Protein AF-A0A661HQD2-F1 (afdb_monomer_lite)

Secondary structure (DSSP, 8-state):
----GGGGGSPPEEEE-HHHHHHTSSGGGEEEE-HHHHHHHHSS--HHHHHHHHHHHHHHHHH-TTSPPBTTS-----SS-TTSTTHHHHHHHHT-

Foldseek 3Di:
DDDDPCQQVDDWQWAAEPVCCVVVVDPNSIDTHGLVNLCVVVVHDDPLLVVLRVCLRVVQCVVCVPDGHYPPPDDDDDPDDLPPDCNVSSVSSNVD

Radius of gyration: 14.09 Å; chains: 1; bounding box: 34×32×36 Å

Structure (mmCIF, N/CA/C/O backbone):
data_AF-A0A661HQD2-F1
#
_entry.id   AF-A0A661HQD2-F1
#
loop_
_atom_site.group_PDB
_atom_site.id
_atom_site.type_symbol
_atom_site.label_atom_id
_atom_site.label_alt_id
_atom_site.label_comp_id
_atom_site.label_asym_id
_atom_site.label_entity_id
_atom_site.label_seq_id
_atom_site.pdbx_PDB_ins_code
_atom_site.Cartn_x
_atom_site.Cartn_y
_atom_site.Cartn_z
_atom_site.occupancy
_atom_site.B_iso_or_equiv
_atom_site.auth_seq_id
_atom_site.auth_comp_id
_atom_site.auth_asym_id
_atom_site.auth_atom_id
_atom_site.pdbx_PDB_model_num
ATOM 1 N N . MET A 1 1 ? -0.843 19.308 -12.779 1.00 84.12 1 MET A N 1
ATOM 2 C CA . MET A 1 1 ? 0.079 18.328 -13.405 1.00 84.12 1 MET A CA 1
ATOM 3 C C . MET A 1 1 ? -0.728 17.492 -14.389 1.00 84.12 1 MET A C 1
ATOM 5 O O . MET A 1 1 ? -1.894 17.261 -14.107 1.00 84.12 1 MET A O 1
ATOM 9 N N . ARG A 1 2 ? -0.169 17.084 -15.533 1.00 94.38 2 ARG A N 1
ATOM 10 C CA . ARG A 1 2 ? -0.856 16.208 -16.498 1.00 94.38 2 ARG A CA 1
ATOM 11 C C . ARG A 1 2 ? -0.366 14.772 -16.290 1.00 94.38 2 ARG A C 1
ATOM 13 O O . ARG A 1 2 ? 0.824 14.534 -16.457 1.00 94.38 2 ARG A O 1
ATOM 20 N N . TYR A 1 3 ? -1.256 13.854 -15.923 1.00 96.19 3 TYR A N 1
ATOM 21 C CA . TYR A 1 3 ? -0.978 12.422 -15.748 1.00 96.19 3 TYR A CA 1
ATOM 22 C C . TYR A 1 3 ? -2.153 11.583 -16.293 1.00 96.19 3 TYR A C 1
ATOM 24 O O . TYR A 1 3 ? -3.206 12.150 -16.602 1.00 96.19 3 TYR A O 1
ATOM 32 N N . PRO A 1 4 ? -1.983 10.263 -16.493 1.00 97.06 4 PRO A N 1
ATOM 33 C CA . PRO A 1 4 ? -3.061 9.387 -16.945 1.00 97.06 4 PRO A CA 1
ATOM 34 C C . PRO A 1 4 ? -4.272 9.393 -16.001 1.00 97.06 4 PRO A C 1
ATOM 36 O O . PRO A 1 4 ? -4.144 9.068 -14.827 1.00 97.06 4 PRO A O 1
ATOM 39 N N . ALA A 1 5 ? -5.461 9.684 -16.535 1.00 96.94 5 ALA A N 1
ATOM 40 C CA . ALA A 1 5 ? -6.697 9.805 -15.751 1.00 96.94 5 ALA A CA 1
ATOM 41 C C . ALA A 1 5 ? -7.107 8.523 -15.002 1.00 96.94 5 ALA A C 1
ATOM 43 O O . ALA A 1 5 ? -7.894 8.580 -14.066 1.00 96.94 5 ALA A O 1
ATOM 44 N N . PHE A 1 6 ? -6.589 7.357 -15.403 1.00 96.00 6 PHE A N 1
ATOM 45 C CA . PHE A 1 6 ? -6.900 6.104 -14.718 1.00 96.00 6 PHE A CA 1
ATOM 46 C C . PHE A 1 6 ? -6.272 6.017 -13.322 1.00 96.00 6 PHE A C 1
ATOM 48 O O . PHE A 1 6 ? -6.735 5.214 -12.523 1.00 96.00 6 PHE A O 1
ATOM 55 N N . PHE A 1 7 ? -5.249 6.824 -13.005 1.00 97.44 7 PHE A N 1
ATOM 56 C CA . PHE A 1 7 ? -4.661 6.834 -11.662 1.00 97.44 7 PHE A CA 1
ATOM 57 C C . PHE A 1 7 ? -5.682 7.214 -10.585 1.00 97.44 7 PHE A C 1
ATOM 59 O O . PHE A 1 7 ? -5.631 6.650 -9.498 1.00 97.44 7 PHE A O 1
ATOM 66 N N . ASP A 1 8 ? -6.637 8.087 -10.917 1.00 96.44 8 ASP A N 1
ATOM 67 C CA . ASP A 1 8 ? -7.720 8.510 -10.018 1.00 96.44 8 ASP A CA 1
ATOM 68 C C . ASP A 1 8 ? -8.878 7.498 -9.956 1.00 96.44 8 ASP A C 1
ATOM 70 O O . ASP A 1 8 ? -9.809 7.657 -9.174 1.00 96.44 8 ASP A O 1
ATOM 74 N N . GLN A 1 9 ? -8.857 6.474 -10.814 1.00 96.56 9 GLN A N 1
ATOM 75 C CA . GLN A 1 9 ? -9.891 5.434 -10.882 1.00 96.56 9 GLN A CA 1
ATOM 76 C C . GLN A 1 9 ? -9.509 4.181 -10.090 1.00 96.56 9 GLN A C 1
ATOM 78 O O . GLN A 1 9 ? -10.334 3.281 -9.938 1.00 96.56 9 GLN A O 1
ATOM 83 N N . ILE A 1 10 ? -8.260 4.094 -9.626 1.00 97.50 10 ILE A N 1
ATOM 84 C CA . ILE A 1 10 ? -7.807 2.985 -8.794 1.00 97.50 10 ILE A CA 1
ATOM 85 C C . ILE A 1 10 ? -8.309 3.214 -7.371 1.00 97.50 10 ILE A C 1
ATOM 87 O O . ILE A 1 10 ? -8.165 4.306 -6.825 1.00 97.50 10 ILE A O 1
ATOM 91 N N . GLU A 1 11 ? -8.888 2.172 -6.779 1.00 98.00 11 GLU A N 1
ATOM 92 C CA . GLU A 1 11 ? -9.345 2.186 -5.393 1.00 98.00 11 GLU A CA 1
ATOM 93 C C . GLU A 1 11 ? -8.208 2.577 -4.442 1.00 98.00 11 GLU A C 1
ATOM 95 O O . GLU A 1 11 ? -7.126 1.991 -4.472 1.00 98.00 11 GLU A O 1
ATOM 100 N N . SER A 1 12 ? -8.474 3.586 -3.616 1.00 98.19 12 SER A N 1
ATOM 101 C CA . SER A 1 12 ? -7.549 4.116 -2.622 1.00 98.19 12 SER A CA 1
ATOM 102 C C . SER A 1 12 ? -7.417 3.192 -1.411 1.00 98.19 12 SER A C 1
ATOM 104 O O . SER A 1 12 ? -8.421 2.651 -0.941 1.00 98.19 12 SER A O 1
ATOM 106 N N . ILE A 1 13 ? -6.237 3.130 -0.795 1.00 98.25 13 ILE A N 1
ATOM 107 C CA . ILE A 1 13 ? -6.073 2.480 0.510 1.00 98.25 13 ILE A CA 1
ATOM 108 C C . ILE A 1 13 ? -6.513 3.466 1.593 1.00 98.25 13 ILE A C 1
ATOM 110 O O . ILE A 1 13 ? -5.879 4.501 1.787 1.00 98.25 13 ILE A O 1
ATOM 114 N N . LYS A 1 14 ? -7.587 3.134 2.312 1.00 97.81 14 LYS A N 1
ATOM 115 C CA . LYS A 1 14 ? -8.058 3.896 3.475 1.00 97.81 14 LYS A CA 1
ATOM 116 C C . LYS A 1 14 ? -7.571 3.238 4.751 1.00 97.81 14 LYS A C 1
ATOM 118 O O . LYS A 1 14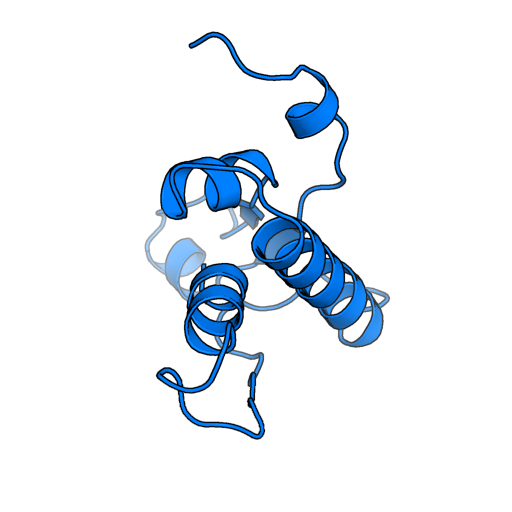 ? -7.649 2.019 4.877 1.00 97.81 14 LYS A O 1
ATOM 123 N N . LEU A 1 15 ? -7.084 4.032 5.694 1.00 97.19 15 LEU A N 1
ATOM 124 C CA . LEU A 1 15 ? -6.520 3.541 6.947 1.00 97.19 15 LEU A CA 1
ATOM 125 C C . LEU A 1 15 ? -6.758 4.524 8.089 1.00 97.19 15 LEU A C 1
ATOM 127 O O . LEU A 1 15 ? -7.077 5.691 7.868 1.00 97.19 15 LEU A O 1
ATOM 131 N N . GLN A 1 16 ? -6.586 4.036 9.312 1.00 97.75 16 GLN A N 1
ATOM 132 C CA . GLN A 1 16 ? -6.612 4.852 10.516 1.00 97.75 16 GLN A CA 1
ATOM 133 C C . GLN A 1 16 ? -5.214 4.856 11.146 1.00 97.75 16 GLN A C 1
ATOM 135 O O . GLN A 1 16 ? -4.566 3.816 11.271 1.00 97.75 16 GLN A O 1
ATOM 140 N N . ASP A 1 17 ? -4.737 6.041 11.508 1.00 97.06 17 ASP A N 1
ATOM 141 C CA . ASP A 1 17 ? -3.451 6.272 12.154 1.00 97.06 17 ASP A CA 1
ATOM 142 C C . ASP A 1 17 ? -3.686 6.831 13.573 1.00 97.06 17 ASP A C 1
ATOM 144 O O . ASP A 1 17 ? -4.024 8.014 13.732 1.00 97.06 17 ASP A O 1
ATOM 148 N N . PRO A 1 18 ? -3.505 6.009 14.629 1.00 95.75 18 PRO A N 1
ATOM 149 C CA . PRO A 1 18 ? -3.744 6.438 16.004 1.00 95.75 18 PRO A CA 1
ATOM 150 C C . PRO A 1 18 ? -2.832 7.583 16.447 1.00 95.75 18 PRO A C 1
ATOM 152 O O . PRO A 1 18 ? -3.251 8.430 17.238 1.00 95.75 18 PRO A O 1
ATOM 155 N N . LEU A 1 19 ? -1.590 7.616 15.950 1.00 95.75 19 LEU A N 1
ATOM 156 C CA . LEU A 1 19 ? -0.627 8.648 16.315 1.00 95.75 19 LEU A CA 1
ATOM 157 C C . LEU A 1 19 ? -0.996 9.972 15.650 1.00 95.75 19 LEU A C 1
ATOM 159 O O . LEU A 1 19 ? -0.991 11.007 16.313 1.00 95.75 19 LEU A O 1
ATOM 163 N N . SER A 1 20 ? -1.376 9.934 14.372 1.00 96.56 20 SER A N 1
ATOM 164 C CA . SER A 1 20 ? -1.902 11.111 13.682 1.00 96.56 20 SER A CA 1
ATOM 165 C C . SER A 1 20 ? -3.133 11.687 14.387 1.00 96.56 20 SER A C 1
ATOM 167 O O . SER A 1 20 ? -3.188 12.897 14.614 1.00 96.56 20 SER A O 1
ATOM 169 N N . ASN A 1 21 ? -4.087 10.832 14.782 1.00 96.69 21 ASN A N 1
ATOM 170 C CA . ASN A 1 21 ? -5.278 11.261 15.518 1.00 96.69 21 ASN A CA 1
ATOM 171 C C . ASN A 1 21 ? -4.900 11.953 16.834 1.00 96.69 21 ASN A C 1
ATOM 173 O O . ASN A 1 21 ? -5.387 13.036 17.144 1.00 96.69 21 ASN A O 1
ATOM 177 N N . PHE A 1 22 ? -3.990 11.342 17.597 1.00 96.88 22 PHE A N 1
ATOM 178 C CA . PHE A 1 22 ? -3.522 11.886 18.869 1.00 96.88 22 PHE A CA 1
ATOM 179 C C . PHE A 1 22 ? -2.832 13.248 18.711 1.00 96.88 22 PHE A C 1
ATOM 181 O O . PHE A 1 22 ? -3.039 14.145 19.525 1.00 96.88 22 PHE A O 1
ATOM 188 N N . LEU A 1 23 ? -2.023 13.410 17.661 1.00 97.69 23 LEU A N 1
ATOM 189 C CA . LEU A 1 23 ? -1.311 14.655 17.368 1.00 97.69 23 LEU A CA 1
ATOM 190 C C . LEU A 1 23 ? -2.189 15.714 16.681 1.00 97.69 23 LEU A C 1
ATOM 192 O O . LEU A 1 23 ? -1.746 16.852 16.529 1.00 97.69 23 LEU A O 1
ATOM 196 N N . GLY A 1 24 ? -3.404 15.358 16.255 1.00 95.69 24 GLY A N 1
ATOM 197 C CA . GLY A 1 24 ? -4.294 16.239 15.500 1.00 95.69 24 GLY A CA 1
ATOM 198 C C . GLY A 1 24 ? -3.802 16.545 14.082 1.00 95.69 24 GLY A C 1
ATOM 199 O O . GLY A 1 24 ? -4.114 17.609 13.552 1.00 95.69 24 GLY A O 1
ATOM 200 N N . ALA A 1 25 ? -3.008 15.654 13.475 1.00 96.62 25 ALA A N 1
ATOM 201 C CA . ALA A 1 25 ? -2.467 15.860 12.129 1.00 96.62 25 ALA A CA 1
ATOM 202 C C . ALA A 1 25 ? -3.499 15.569 11.025 1.00 96.62 25 ALA A C 1
ATOM 204 O O . ALA A 1 25 ? -3.563 16.302 10.040 1.00 96.62 25 ALA A O 1
ATOM 205 N N . PHE A 1 26 ? -4.330 14.540 11.214 1.00 96.19 26 PHE A N 1
ATOM 206 C CA . PHE A 1 26 ? -5.480 14.227 10.363 1.00 96.19 26 PHE A CA 1
ATOM 207 C C . PHE A 1 26 ? -6.737 14.087 11.223 1.00 96.19 26 PHE A C 1
ATOM 209 O O . PHE A 1 26 ? -6.683 13.539 12.326 1.00 96.19 26 PHE A O 1
ATOM 216 N N . GLU A 1 27 ? -7.870 14.577 10.718 1.00 96.19 27 GLU A N 1
ATOM 217 C CA . GLU A 1 27 ? -9.164 14.461 11.394 1.00 96.19 27 GLU A CA 1
ATOM 218 C C . GLU A 1 27 ? -9.506 12.979 11.616 1.00 96.19 27 GLU A C 1
ATOM 220 O O . GLU A 1 27 ? -9.411 12.165 10.699 1.00 96.19 27 GLU A O 1
ATOM 225 N N . ASN A 1 28 ? -9.816 12.611 12.864 1.00 96.19 28 ASN A N 1
ATOM 226 C CA . ASN A 1 28 ? -10.034 11.226 13.314 1.00 96.19 28 ASN A CA 1
ATOM 227 C C . ASN A 1 28 ? -8.859 10.251 13.052 1.00 96.19 28 ASN A C 1
ATOM 229 O O . ASN A 1 28 ? -8.993 9.041 13.251 1.00 96.19 28 ASN A O 1
ATOM 233 N N . GLY A 1 29 ? -7.693 10.756 12.631 1.00 96.88 29 GLY A N 1
ATOM 234 C CA . GLY A 1 29 ? -6.575 9.947 12.141 1.00 96.88 29 GLY A CA 1
ATOM 235 C C . GLY A 1 29 ? -6.867 9.200 10.842 1.00 96.88 29 GLY A C 1
ATOM 236 O O . GLY A 1 29 ? -6.141 8.261 10.529 1.00 96.88 29 GLY A O 1
ATOM 237 N N . GLU A 1 30 ? -7.918 9.559 10.109 1.00 97.56 30 GLU A N 1
ATOM 238 C CA . GLU A 1 30 ? -8.264 8.909 8.847 1.00 97.56 30 GLU A CA 1
ATOM 239 C C . GLU A 1 30 ? -7.341 9.405 7.729 1.00 97.56 30 GLU A C 1
ATOM 241 O O . GLU A 1 30 ? -7.148 10.607 7.540 1.00 97.56 30 GLU A O 1
ATOM 246 N N . LEU A 1 31 ? -6.747 8.467 6.993 1.00 95.31 31 LEU A N 1
ATOM 247 C CA . LEU A 1 31 ? -5.838 8.741 5.887 1.00 95.31 31 LEU A CA 1
ATOM 248 C C . LEU A 1 31 ? -6.271 7.948 4.654 1.00 95.31 31 LEU A C 1
ATOM 250 O O . LEU A 1 31 ? -6.710 6.800 4.746 1.00 95.31 31 LEU A O 1
ATOM 254 N N . GLU A 1 32 ? -6.073 8.557 3.493 1.00 96.81 32 GLU A N 1
ATOM 255 C CA . GLU A 1 32 ? -6.232 7.925 2.194 1.00 96.81 32 GLU A CA 1
ATOM 256 C C . GLU A 1 32 ? -4.895 7.956 1.444 1.00 96.81 32 GLU A C 1
ATOM 258 O O . GLU A 1 32 ? -4.263 9.007 1.336 1.00 96.81 32 GLU A O 1
ATOM 263 N N . ILE A 1 33 ? -4.459 6.799 0.942 1.00 97.31 33 ILE A N 1
ATOM 264 C CA . ILE A 1 33 ? -3.292 6.660 0.066 1.00 97.31 33 ILE A CA 1
ATOM 265 C C . ILE A 1 33 ? -3.801 6.311 -1.331 1.00 97.31 33 ILE A C 1
ATOM 267 O O . ILE A 1 33 ? -4.226 5.176 -1.599 1.00 97.31 33 ILE A O 1
ATOM 271 N N . ALA A 1 34 ? -3.747 7.282 -2.240 1.00 97.94 34 ALA A N 1
ATOM 272 C CA . ALA A 1 34 ? -4.124 7.070 -3.629 1.00 97.94 34 ALA A CA 1
ATOM 273 C C . ALA A 1 34 ? -2.981 6.401 -4.401 1.00 97.94 34 ALA A C 1
ATOM 275 O O . ALA A 1 34 ? -1.800 6.598 -4.108 1.00 97.94 34 ALA A O 1
ATOM 276 N N . TYR A 1 35 ? -3.310 5.670 -5.468 1.00 98.31 35 TYR A N 1
ATOM 277 C CA . TYR A 1 35 ? -2.288 5.092 -6.346 1.00 98.31 35 TYR A CA 1
ATOM 278 C C . TYR A 1 35 ? -1.323 6.157 -6.899 1.00 98.31 35 TYR A C 1
ATOM 280 O O . TYR A 1 35 ? -0.116 5.929 -7.023 1.00 98.31 35 TYR A O 1
ATOM 288 N N . LEU A 1 36 ? -1.845 7.355 -7.179 1.00 97.94 36 LEU A N 1
ATOM 289 C CA . LEU A 1 36 ? -1.057 8.497 -7.630 1.00 97.94 36 LEU A CA 1
ATOM 290 C C . LEU A 1 36 ? 0.052 8.891 -6.637 1.00 97.94 36 LEU A C 1
ATOM 292 O O . LEU A 1 36 ? 1.098 9.372 -7.072 1.00 97.94 36 LEU A O 1
ATOM 296 N N . ASP A 1 37 ? -0.136 8.692 -5.333 1.00 97.94 37 ASP A N 1
ATOM 297 C CA . ASP A 1 37 ? 0.872 9.040 -4.330 1.00 97.94 37 ASP A CA 1
ATOM 298 C C . ASP A 1 37 ? 2.078 8.100 -4.407 1.00 97.94 37 ASP A C 1
ATOM 300 O O . ASP A 1 37 ? 3.220 8.566 -4.454 1.00 97.94 37 ASP A O 1
ATOM 304 N N . CYS A 1 38 ? 1.838 6.799 -4.590 1.00 98.12 38 CYS A N 1
ATOM 305 C CA . CYS A 1 38 ? 2.893 5.827 -4.877 1.00 98.12 38 CYS A CA 1
ATOM 306 C C . CYS A 1 38 ? 3.589 6.111 -6.219 1.00 98.12 38 CYS A C 1
ATOM 308 O O . CYS A 1 38 ? 4.813 6.017 -6.316 1.00 98.12 38 CYS A O 1
ATOM 310 N N . VAL A 1 39 ? 2.845 6.517 -7.258 1.00 97.81 39 VAL A N 1
ATOM 311 C CA . VAL A 1 39 ? 3.438 6.915 -8.550 1.00 97.81 39 VAL A CA 1
ATOM 312 C C . VAL A 1 39 ? 4.342 8.139 -8.394 1.00 97.81 39 VAL A C 1
ATOM 314 O O . VAL A 1 39 ? 5.422 8.176 -8.981 1.00 97.81 39 VAL A O 1
ATOM 317 N N . LYS A 1 40 ? 3.938 9.134 -7.595 1.00 96.69 40 LYS A N 1
ATOM 318 C CA . LYS A 1 40 ? 4.770 10.310 -7.297 1.00 96.69 40 LYS A CA 1
ATOM 319 C C . LYS A 1 40 ? 6.019 9.925 -6.505 1.00 96.69 40 LYS A C 1
ATOM 321 O O . LYS A 1 40 ? 7.096 10.404 -6.842 1.00 96.69 40 LYS A O 1
ATOM 326 N N . GLN A 1 41 ? 5.891 9.051 -5.505 1.00 96.81 41 GLN A N 1
ATOM 327 C CA . GLN A 1 41 ? 7.019 8.558 -4.708 1.00 96.81 41 GLN A CA 1
ATOM 328 C C . GLN A 1 41 ? 8.037 7.798 -5.573 1.00 96.81 41 GLN A C 1
ATOM 330 O O . GLN A 1 41 ? 9.239 8.016 -5.449 1.00 96.81 41 GLN A O 1
ATOM 335 N N . ALA A 1 42 ? 7.566 6.936 -6.479 1.00 96.56 42 ALA A N 1
ATOM 336 C CA . ALA A 1 42 ? 8.415 6.172 -7.395 1.00 96.56 42 ALA A CA 1
ATOM 337 C C . ALA A 1 42 ? 8.900 6.984 -8.616 1.00 96.56 42 ALA A C 1
ATOM 339 O O . ALA A 1 42 ? 9.767 6.537 -9.372 1.00 96.56 42 ALA A O 1
ATOM 340 N N . GLY A 1 43 ? 8.301 8.149 -8.866 1.00 95.94 43 GLY A N 1
ATOM 341 C CA . GLY A 1 43 ? 8.521 8.986 -10.047 1.00 95.94 43 GLY A CA 1
ATOM 342 C C . GLY A 1 43 ? 7.872 8.468 -11.340 1.00 95.94 43 GLY A C 1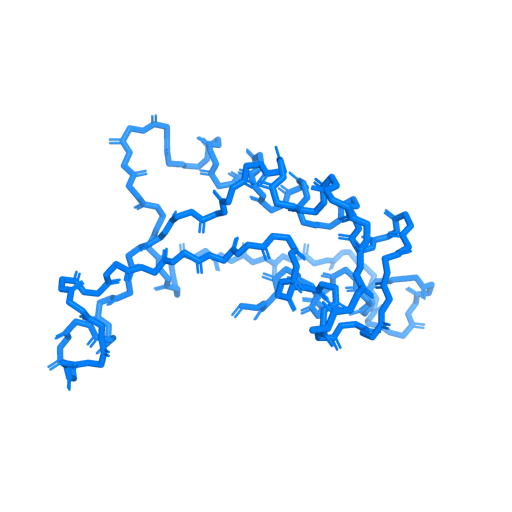
ATOM 343 O O . GLY A 1 43 ? 7.859 9.187 -12.338 1.00 95.94 43 GLY A O 1
ATOM 344 N N . HIS A 1 44 ? 7.338 7.243 -11.354 1.00 96.81 44 HIS A N 1
ATOM 345 C CA . HIS A 1 44 ? 6.657 6.645 -12.502 1.00 96.81 44 HIS A CA 1
ATOM 346 C C . HIS A 1 44 ? 5.766 5.461 -12.093 1.00 96.81 44 HIS A C 1
ATOM 348 O O . HIS A 1 44 ? 5.916 4.875 -11.023 1.00 96.81 44 HIS A O 1
ATOM 354 N N . SER A 1 45 ? 4.844 5.088 -12.981 1.00 97.38 45 SER A N 1
ATOM 355 C CA . SER A 1 45 ? 4.059 3.857 -12.879 1.00 97.38 45 SER A CA 1
ATOM 356 C C . SER A 1 45 ? 4.746 2.762 -13.698 1.00 97.38 45 SER A C 1
ATOM 358 O O . SER A 1 45 ? 4.832 2.860 -14.922 1.00 97.38 45 SER A O 1
ATOM 360 N N . CYS A 1 46 ? 5.258 1.728 -13.031 1.00 97.69 46 CYS A N 1
ATOM 361 C CA . CYS A 1 46 ? 5.715 0.492 -13.667 1.00 97.69 46 CYS A CA 1
ATOM 362 C C . CYS A 1 46 ? 4.924 -0.707 -13.117 1.00 97.69 46 CYS A C 1
ATOM 364 O O . CYS A 1 46 ? 4.275 -0.576 -12.072 1.00 97.69 46 CYS A O 1
ATOM 366 N N . PRO A 1 47 ? 4.985 -1.887 -13.767 1.00 98.06 47 PRO A N 1
ATOM 367 C CA . PRO A 1 47 ? 4.257 -3.068 -13.306 1.00 98.06 47 PRO A CA 1
ATOM 368 C C . PRO A 1 47 ? 4.554 -3.447 -11.849 1.00 98.06 47 PRO A C 1
ATOM 370 O O . PRO A 1 47 ? 3.652 -3.897 -11.152 1.00 98.06 47 PRO A O 1
ATOM 373 N N . THR A 1 48 ? 5.777 -3.211 -11.359 1.00 98.31 48 THR A N 1
ATOM 374 C CA . THR A 1 48 ? 6.142 -3.474 -9.958 1.00 98.31 48 THR A CA 1
ATOM 375 C C . THR A 1 48 ? 5.429 -2.539 -8.987 1.00 98.31 48 THR A C 1
ATOM 377 O O . THR A 1 48 ? 4.874 -3.017 -8.007 1.00 98.31 48 THR A O 1
ATOM 380 N N . VAL A 1 49 ? 5.410 -1.227 -9.248 1.00 98.44 49 VAL A N 1
ATOM 381 C CA . VAL A 1 49 ? 4.730 -0.248 -8.375 1.00 98.44 49 VAL A CA 1
ATOM 382 C C . VAL A 1 49 ? 3.222 -0.499 -8.380 1.00 98.44 49 VAL A C 1
ATOM 384 O O . VAL A 1 49 ? 2.597 -0.545 -7.325 1.00 98.44 49 VAL A O 1
ATOM 387 N N . ALA A 1 50 ? 2.639 -0.724 -9.563 1.00 98.25 50 ALA A N 1
ATOM 388 C CA . ALA A 1 50 ? 1.227 -1.083 -9.696 1.00 98.25 50 ALA A CA 1
ATOM 389 C C . ALA A 1 50 ? 0.895 -2.381 -8.943 1.00 98.25 50 ALA A C 1
ATOM 391 O O . ALA A 1 50 ? -0.047 -2.421 -8.157 1.00 98.25 50 ALA A O 1
ATOM 392 N N . GLY A 1 51 ? 1.698 -3.428 -9.147 1.00 98.44 51 GLY A N 1
ATOM 393 C CA . GLY A 1 51 ? 1.525 -4.711 -8.475 1.00 98.44 51 GLY A CA 1
ATOM 394 C C . GLY A 1 51 ? 1.666 -4.595 -6.960 1.00 98.44 51 GLY A C 1
ATOM 395 O O . GLY A 1 51 ? 0.825 -5.112 -6.238 1.00 98.44 51 GLY A O 1
ATOM 396 N N . ALA A 1 52 ? 2.680 -3.879 -6.470 1.00 98.38 52 ALA A N 1
ATOM 397 C CA . ALA A 1 52 ? 2.915 -3.668 -5.044 1.00 98.38 52 ALA A CA 1
ATOM 398 C C . ALA A 1 52 ? 1.755 -2.928 -4.367 1.00 98.38 52 ALA A C 1
ATOM 400 O O . ALA A 1 52 ? 1.287 -3.371 -3.321 1.00 98.38 52 ALA A O 1
ATOM 401 N N . TYR A 1 53 ? 1.244 -1.868 -4.997 1.00 98.69 53 TYR A N 1
ATOM 402 C CA . TYR A 1 53 ? 0.074 -1.142 -4.507 1.00 98.69 53 TYR A CA 1
ATOM 403 C C . TY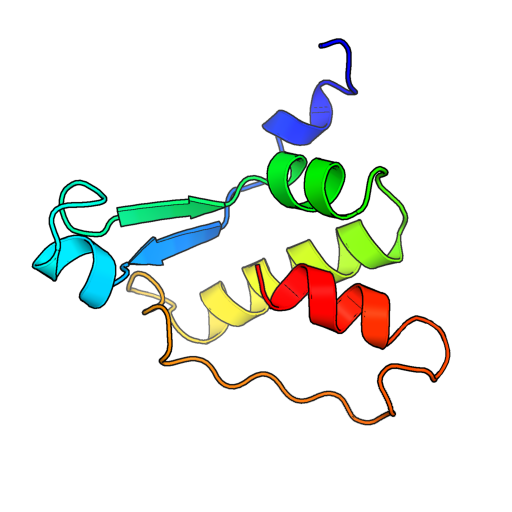R A 1 53 ? -1.165 -2.042 -4.412 1.00 98.69 53 TYR A C 1
ATOM 405 O O . TYR A 1 53 ? -1.810 -2.108 -3.369 1.00 98.69 53 TYR A O 1
ATOM 413 N N . LEU A 1 54 ? -1.469 -2.794 -5.477 1.00 98.50 54 LEU A N 1
ATOM 414 C CA . LEU A 1 54 ? -2.622 -3.698 -5.499 1.00 98.50 54 LEU A CA 1
ATOM 415 C C . LEU A 1 54 ? -2.471 -4.861 -4.507 1.00 98.50 54 LEU A C 1
ATOM 417 O O . LEU A 1 54 ? -3.455 -5.263 -3.889 1.00 98.50 54 LEU A O 1
ATOM 421 N N . MET A 1 55 ? -1.255 -5.386 -4.323 1.00 98.06 55 MET A N 1
ATOM 422 C CA . MET A 1 55 ? -0.966 -6.397 -3.301 1.00 98.06 55 MET A CA 1
ATOM 423 C C . MET A 1 55 ? -1.201 -5.849 -1.893 1.00 98.06 55 MET A C 1
ATOM 425 O O . MET A 1 55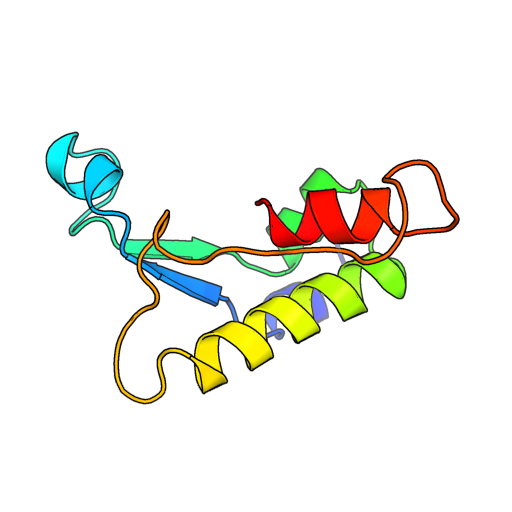 ? -1.809 -6.540 -1.080 1.00 98.06 55 MET A O 1
ATOM 429 N N . ALA A 1 56 ? -0.764 -4.617 -1.608 1.00 98.06 56 ALA A N 1
ATOM 430 C CA . ALA A 1 56 ? -1.028 -3.967 -0.328 1.00 98.06 56 ALA A CA 1
ATOM 431 C C . ALA A 1 56 ? -2.533 -3.765 -0.113 1.00 98.06 56 ALA A C 1
ATOM 433 O O . ALA A 1 56 ? -3.054 -4.195 0.912 1.00 98.06 56 ALA A O 1
ATOM 434 N N . LEU A 1 57 ? -3.244 -3.211 -1.102 1.00 98.19 57 LEU A N 1
ATOM 435 C CA . LEU A 1 57 ? -4.694 -3.009 -1.050 1.00 98.19 57 LEU A CA 1
ATOM 436 C C . LEU A 1 57 ? -5.438 -4.316 -0.731 1.00 98.19 57 LEU A C 1
ATOM 438 O O . LEU A 1 57 ? -6.151 -4.397 0.268 1.00 98.19 57 LEU A O 1
ATOM 442 N N . LYS A 1 58 ? -5.211 -5.377 -1.517 1.00 98.25 58 LYS A N 1
ATOM 443 C CA . LYS A 1 58 ? -5.882 -6.672 -1.312 1.00 98.25 58 LYS A CA 1
ATOM 444 C C . LYS A 1 58 ? -5.435 -7.397 -0.045 1.00 98.25 58 LYS A C 1
ATOM 446 O O . LYS A 1 58 ? -6.245 -8.068 0.593 1.00 98.25 58 LYS A O 1
ATOM 451 N N . GLY A 1 59 ? -4.176 -7.245 0.358 1.00 97.62 59 GLY A N 1
ATOM 452 C CA . GLY A 1 59 ? -3.683 -7.764 1.631 1.00 97.62 59 GLY A CA 1
ATOM 453 C C . GLY A 1 59 ? -4.381 -7.111 2.824 1.00 97.62 59 GLY A C 1
ATOM 454 O O . GLY A 1 59 ? -4.824 -7.810 3.733 1.00 97.62 59 GLY A O 1
ATOM 455 N N . LEU A 1 60 ? -4.536 -5.786 2.803 1.00 97.75 60 LEU A N 1
ATOM 456 C CA . LEU A 1 60 ? -5.212 -5.035 3.859 1.00 97.75 60 LEU A CA 1
ATOM 457 C C . LEU A 1 60 ? -6.708 -5.356 3.926 1.00 97.75 60 LEU A C 1
ATOM 459 O O . LEU A 1 60 ? -7.202 -5.602 5.023 1.00 97.75 60 LEU A O 1
ATOM 463 N N . GLU A 1 61 ? -7.400 -5.451 2.785 1.00 97.56 61 GLU A N 1
ATOM 464 C CA . GLU A 1 61 ? -8.795 -5.924 2.722 1.00 97.56 61 GLU A CA 1
ATOM 465 C C . GLU A 1 61 ? -8.954 -7.311 3.364 1.00 97.56 61 GLU A C 1
ATOM 467 O O . GLU A 1 61 ? -9.903 -7.559 4.107 1.00 97.56 61 GLU A O 1
ATOM 472 N N . SER A 1 62 ? -8.003 -8.219 3.118 1.00 98.00 62 SER A N 1
ATOM 473 C CA . SER A 1 62 ? -8.044 -9.564 3.694 1.00 98.00 62 SER A CA 1
ATOM 474 C C . SER A 1 62 ? -7.751 -9.586 5.196 1.00 98.00 62 SER A C 1
ATOM 476 O O . SER A 1 62 ? -8.289 -10.442 5.898 1.00 98.00 62 SER A O 1
ATOM 478 N N . LEU A 1 63 ? -6.873 -8.710 5.688 1.00 97.38 63 LEU A N 1
ATOM 479 C CA . LEU A 1 63 ? -6.522 -8.627 7.110 1.00 97.38 63 LEU A CA 1
ATOM 480 C C . LEU A 1 63 ? -7.590 -7.884 7.927 1.00 97.38 63 LEU A C 1
ATOM 482 O O . LEU A 1 63 ? -7.803 -8.209 9.094 1.00 97.38 63 LEU A O 1
ATOM 486 N N . TYR A 1 64 ? -8.270 -6.915 7.313 1.00 97.62 64 TYR A N 1
ATOM 487 C CA . TYR A 1 64 ? -9.259 -6.043 7.944 1.00 97.62 64 TYR A CA 1
ATOM 488 C C . TYR A 1 64 ? -10.584 -6.043 7.157 1.00 97.62 64 TYR A C 1
ATOM 490 O O . TYR A 1 64 ? -10.995 -5.014 6.629 1.00 97.62 64 TYR A O 1
ATOM 498 N N . PRO A 1 65 ? -11.318 -7.171 7.102 1.00 96.81 65 PRO A N 1
ATOM 499 C CA . PRO A 1 65 ? -12.503 -7.295 6.245 1.00 96.81 65 PRO A CA 1
ATOM 500 C C . PRO A 1 65 ? -13.685 -6.405 6.661 1.00 96.81 65 PRO A C 1
ATOM 502 O O . PRO A 1 65 ? -14.582 -6.167 5.862 1.00 96.81 65 PRO A O 1
ATOM 505 N N . ASN A 1 66 ? -13.717 -5.942 7.915 1.00 96.69 66 ASN A N 1
ATOM 506 C CA . ASN A 1 66 ? -14.840 -5.188 8.485 1.00 96.69 66 ASN A CA 1
ATOM 507 C C . ASN A 1 66 ? -14.386 -3.941 9.265 1.00 96.69 66 ASN A C 1
ATOM 509 O O . ASN A 1 66 ? -15.126 -3.440 10.110 1.00 96.69 66 ASN A O 1
ATOM 513 N N . ALA A 1 67 ? -13.151 -3.482 9.057 1.00 96.62 67 ALA A N 1
ATOM 514 C CA . ALA A 1 67 ? -12.581 -2.346 9.776 1.00 96.62 67 ALA A CA 1
ATOM 515 C C . ALA A 1 67 ? -11.535 -1.628 8.919 1.00 96.62 67 ALA A C 1
ATOM 517 O O . ALA A 1 67 ? -11.020 -2.195 7.961 1.00 96.62 67 ALA A O 1
ATOM 518 N N . LEU A 1 68 ? -11.186 -0.394 9.285 1.00 97.12 68 LEU A N 1
ATOM 519 C CA . LEU A 1 68 ? -10.033 0.269 8.684 1.00 97.12 68 LEU A CA 1
ATOM 520 C C . LEU A 1 68 ? -8.732 -0.363 9.206 1.00 97.12 68 LEU A C 1
ATOM 522 O O . LEU A 1 68 ? -8.589 -0.523 10.427 1.00 97.12 68 LEU A O 1
ATOM 526 N N . PRO A 1 69 ? -7.768 -0.672 8.321 1.00 97.62 69 PRO A N 1
ATOM 527 C CA . PRO A 1 69 ? -6.427 -1.045 8.730 1.00 97.62 69 PRO A CA 1
ATOM 528 C C . PRO A 1 69 ? -5.801 0.002 9.647 1.00 97.62 69 PRO A C 1
ATOM 530 O O . PRO A 1 69 ? -5.920 1.205 9.413 1.00 97.62 69 PRO A O 1
ATOM 533 N N . GLN A 1 70 ? -5.118 -0.468 10.686 1.00 96.56 70 GLN A N 1
ATOM 534 C CA . GLN A 1 70 ? -4.457 0.385 11.669 1.00 96.56 70 GLN A CA 1
ATOM 535 C C . GLN A 1 70 ? -2.989 0.581 11.276 1.00 96.56 70 GLN A C 1
ATOM 537 O O . GLN A 1 70 ? -2.221 -0.389 11.204 1.00 96.56 70 GLN A O 1
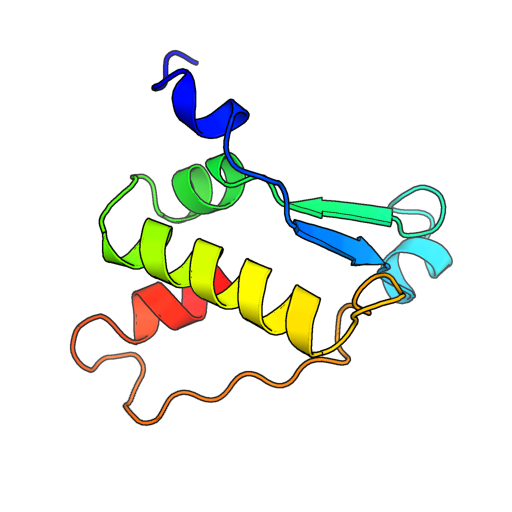ATOM 542 N N . ARG A 1 71 ? -2.568 1.827 11.030 1.00 94.12 71 ARG A N 1
ATOM 543 C CA . ARG A 1 71 ? -1.171 2.132 10.696 1.00 94.12 71 ARG A CA 1
ATOM 544 C C . ARG A 1 71 ? -0.255 1.705 11.841 1.00 94.12 71 ARG A C 1
ATOM 546 O O . ARG A 1 71 ? -0.536 1.971 13.005 1.00 94.12 71 ARG A O 1
ATOM 553 N N . GLY A 1 72 ? 0.840 1.025 11.508 1.00 92.56 72 GLY A N 1
ATOM 554 C CA . GLY A 1 72 ? 1.792 0.494 12.491 1.00 92.56 72 GLY A CA 1
ATOM 555 C C . GLY A 1 72 ? 1.424 -0.872 13.086 1.00 92.56 72 GLY A C 1
ATOM 556 O O . GLY A 1 72 ? 2.251 -1.452 13.783 1.00 92.56 72 GLY A O 1
ATOM 557 N N . TYR A 1 73 ? 0.247 -1.430 12.774 1.00 94.62 73 TYR A N 1
ATOM 558 C CA . TYR A 1 73 ? -0.182 -2.769 13.220 1.00 94.62 73 TYR A CA 1
ATOM 559 C C . TYR A 1 73 ? -0.145 -3.823 12.105 1.00 94.62 73 TYR A C 1
ATOM 561 O O . TYR A 1 73 ? -0.732 -4.898 12.223 1.00 94.62 73 TYR A O 1
ATOM 569 N N . VAL A 1 74 ? 0.549 -3.527 11.007 1.00 93.50 74 VAL A N 1
ATOM 570 C CA . VAL A 1 74 ? 0.764 -4.454 9.895 1.00 93.50 74 VAL A CA 1
ATOM 571 C C . VAL A 1 74 ? 2.258 -4.683 9.747 1.00 93.50 74 VAL A C 1
ATOM 573 O O . VAL A 1 74 ? 3.029 -3.735 9.606 1.00 93.50 74 VAL A O 1
ATOM 576 N N . LYS A 1 75 ? 2.665 -5.952 9.782 1.00 94.56 75 LYS A N 1
ATOM 577 C CA . LYS A 1 75 ? 4.036 -6.366 9.493 1.00 94.56 75 LYS A CA 1
ATOM 578 C C . LYS A 1 75 ? 4.105 -6.853 8.051 1.00 94.56 75 LYS A C 1
ATOM 580 O O . LYS A 1 75 ? 3.313 -7.700 7.648 1.00 94.56 75 LYS A O 1
ATOM 585 N N . VAL A 1 76 ? 5.070 -6.337 7.301 1.00 94.56 76 VAL A N 1
ATOM 586 C CA . VAL A 1 76 ? 5.343 -6.739 5.920 1.00 94.56 76 VAL A CA 1
ATOM 587 C C . VAL A 1 76 ? 6.732 -7.357 5.876 1.00 94.56 76 VAL A C 1
ATOM 589 O O . VAL A 1 76 ? 7.683 -6.786 6.405 1.00 94.56 76 VAL A O 1
ATOM 592 N N . GLU A 1 77 ? 6.845 -8.533 5.266 1.00 95.88 77 GLU A N 1
ATOM 593 C CA . GLU A 1 77 ? 8.106 -9.261 5.132 1.00 95.88 77 GLU A CA 1
ATOM 594 C C . GLU A 1 77 ? 8.317 -9.650 3.673 1.00 95.88 77 GLU A C 1
ATOM 596 O O . GLU A 1 77 ? 7.401 -10.139 3.011 1.00 95.88 77 GLU A O 1
ATOM 601 N N . MET A 1 78 ? 9.537 -9.444 3.185 1.00 95.69 78 MET A N 1
ATOM 602 C CA . MET A 1 78 ? 9.967 -9.908 1.872 1.00 95.69 78 MET A CA 1
ATOM 603 C C . MET A 1 78 ? 10.967 -11.042 2.040 1.00 95.69 78 MET A C 1
ATOM 605 O O . MET A 1 78 ? 11.778 -11.041 2.964 1.00 95.69 78 MET A O 1
ATOM 609 N N . LYS A 1 79 ? 10.899 -12.016 1.133 1.00 96.38 79 LYS A N 1
ATOM 610 C CA . LYS A 1 79 ? 11.796 -13.174 1.139 1.00 96.38 79 LYS A CA 1
ATOM 611 C C . LYS A 1 79 ? 13.242 -12.788 0.809 1.00 96.38 79 LYS A C 1
ATOM 613 O O . LYS A 1 79 ? 14.164 -13.314 1.425 1.00 96.38 79 LYS A O 1
ATOM 618 N N . ASP A 1 80 ? 13.420 -11.924 -0.186 1.00 98.00 80 ASP A N 1
ATOM 619 C CA . ASP A 1 80 ? 14.729 -11.552 -0.724 1.00 98.00 80 ASP A CA 1
ATOM 620 C C . ASP A 1 80 ? 15.221 -10.213 -0.143 1.00 98.00 80 ASP A C 1
ATOM 622 O O . ASP A 1 80 ? 14.460 -9.467 0.478 1.00 98.00 80 ASP A O 1
ATOM 626 N N . SER A 1 81 ? 16.507 -9.892 -0.333 1.00 97.25 81 SER A N 1
ATOM 627 C CA . SER A 1 81 ? 17.068 -8.603 0.095 1.00 97.25 81 SER A CA 1
ATOM 628 C C . SER A 1 81 ? 16.515 -7.441 -0.732 1.00 97.25 81 SER A C 1
ATOM 630 O O . SER A 1 81 ? 16.152 -7.607 -1.896 1.00 97.25 81 SER A O 1
ATOM 632 N N . GLU A 1 82 ? 16.534 -6.226 -0.177 1.00 95.56 82 GLU A N 1
ATOM 633 C CA . GLU A 1 82 ? 16.072 -5.017 -0.882 1.00 95.56 82 GLU A CA 1
ATOM 634 C C . GLU A 1 82 ? 16.802 -4.770 -2.215 1.00 95.56 82 GLU A C 1
ATOM 636 O O . GLU A 1 82 ? 16.216 -4.266 -3.171 1.00 95.56 82 GLU A O 1
ATOM 641 N N . THR A 1 83 ? 18.068 -5.182 -2.301 1.00 96.75 83 THR A N 1
ATOM 642 C CA . THR A 1 83 ? 18.916 -5.060 -3.494 1.00 96.75 83 THR A CA 1
ATOM 643 C C . THR A 1 83 ? 18.687 -6.167 -4.525 1.00 96.75 83 THR A C 1
ATOM 645 O O . THR A 1 83 ? 19.247 -6.106 -5.620 1.00 96.75 83 THR A O 1
ATOM 648 N N . HIS A 1 84 ? 17.891 -7.191 -4.203 1.00 98.00 84 HIS A N 1
ATOM 649 C CA . HIS A 1 84 ? 17.618 -8.300 -5.105 1.00 98.00 84 HIS A CA 1
ATOM 650 C C . HIS A 1 84 ? 16.441 -7.984 -6.032 1.00 98.00 84 HIS A C 1
ATOM 652 O O . HIS A 1 84 ? 15.294 -7.852 -5.594 1.00 98.00 84 HIS A O 1
ATOM 658 N N . GLY A 1 85 ? 16.716 -7.924 -7.338 1.00 96.94 85 GLY A N 1
ATOM 659 C CA . GLY A 1 85 ? 15.694 -7.726 -8.363 1.00 96.94 85 GLY A CA 1
ATOM 660 C C . GLY A 1 85 ? 14.888 -6.449 -8.126 1.00 96.94 85 GLY A C 1
ATOM 661 O O . GLY A 1 85 ? 15.444 -5.358 -8.059 1.00 96.94 85 GLY A O 1
ATOM 662 N N . VAL A 1 86 ? 13.567 -6.592 -8.007 1.00 97.75 86 VAL A N 1
ATOM 663 C CA . VAL A 1 86 ? 12.643 -5.469 -7.775 1.00 97.75 86 VAL A CA 1
ATOM 664 C C . VAL A 1 86 ? 12.160 -5.367 -6.324 1.00 97.75 86 VAL A C 1
ATOM 666 O O . VAL A 1 86 ? 11.281 -4.559 -6.032 1.00 97.75 86 VAL A O 1
ATOM 669 N N . THR A 1 87 ? 12.723 -6.161 -5.409 1.00 98.19 87 THR A N 1
ATOM 670 C CA . THR A 1 87 ? 12.250 -6.278 -4.020 1.00 98.19 87 THR A CA 1
ATOM 671 C C . THR A 1 87 ? 12.233 -4.933 -3.303 1.00 98.19 87 THR A C 1
ATOM 673 O O . THR A 1 87 ? 11.214 -4.574 -2.722 1.00 98.19 87 THR A O 1
ATOM 676 N N . GLY A 1 88 ? 13.297 -4.131 -3.417 1.00 97.12 88 GLY A N 1
ATOM 677 C CA . GLY A 1 88 ? 13.347 -2.794 -2.818 1.00 97.12 88 GLY A CA 1
ATOM 678 C C . GLY A 1 88 ? 12.263 -1.844 -3.338 1.00 97.12 88 GLY A C 1
ATOM 679 O O . GLY A 1 88 ? 11.717 -1.059 -2.568 1.00 97.12 88 GLY A O 1
ATOM 680 N N . VAL A 1 89 ? 11.874 -1.955 -4.614 1.00 97.12 89 VAL A N 1
ATOM 681 C CA . VAL A 1 89 ? 10.774 -1.155 -5.188 1.00 97.12 89 VAL A CA 1
ATOM 682 C C . VAL A 1 89 ? 9.432 -1.566 -4.579 1.00 97.12 89 VAL A C 1
ATOM 684 O O . VAL A 1 89 ? 8.618 -0.700 -4.256 1.00 97.12 89 VAL A O 1
ATOM 687 N N . ILE A 1 90 ? 9.211 -2.871 -4.386 1.00 98.19 90 ILE A N 1
ATOM 688 C CA . ILE A 1 90 ? 8.013 -3.385 -3.710 1.00 98.19 90 ILE A CA 1
ATOM 689 C C . ILE A 1 90 ? 7.994 -2.886 -2.262 1.00 98.19 90 ILE A C 1
ATOM 691 O O . ILE A 1 90 ? 7.006 -2.280 -1.858 1.00 98.19 90 ILE A O 1
ATOM 695 N N . CYS A 1 91 ? 9.089 -3.064 -1.512 1.00 96.75 91 CYS A N 1
ATOM 696 C CA . CYS A 1 91 ? 9.213 -2.588 -0.132 1.00 96.75 91 CYS A CA 1
ATOM 697 C C . CYS A 1 91 ? 8.891 -1.098 -0.014 1.00 96.75 91 CYS A C 1
ATOM 699 O O . CYS A 1 91 ? 8.062 -0.720 0.804 1.00 96.75 91 CYS A O 1
ATOM 701 N N . ASN A 1 92 ? 9.505 -0.263 -0.855 1.00 96.00 92 ASN A N 1
ATOM 702 C CA . ASN A 1 92 ? 9.324 1.184 -0.802 1.00 96.00 92 ASN A CA 1
ATOM 703 C C . ASN A 1 92 ? 7.881 1.609 -1.118 1.00 96.00 92 ASN A C 1
ATOM 705 O O . ASN A 1 92 ? 7.388 2.568 -0.537 1.00 96.00 92 ASN A O 1
ATOM 709 N N . THR A 1 93 ? 7.207 0.876 -2.011 1.00 97.62 93 THR A N 1
ATOM 710 C CA . THR A 1 93 ? 5.805 1.138 -2.370 1.00 97.62 93 THR A CA 1
ATOM 711 C C . THR A 1 93 ? 4.849 0.718 -1.252 1.00 97.62 93 THR A C 1
ATOM 713 O O . THR A 1 93 ? 3.909 1.440 -0.947 1.00 97.62 93 THR A O 1
ATOM 716 N N . VAL A 1 94 ? 5.076 -0.448 -0.636 1.00 96.31 94 VAL A N 1
ATOM 717 C CA . VAL A 1 94 ? 4.214 -0.976 0.438 1.00 96.31 94 VAL A CA 1
ATOM 718 C C . VAL A 1 94 ? 4.441 -0.242 1.769 1.00 96.31 94 VAL A C 1
ATOM 720 O O . VAL A 1 94 ? 3.556 -0.235 2.617 1.00 96.31 94 VAL A O 1
ATOM 723 N N . ALA A 1 95 ? 5.607 0.380 1.960 1.00 92.25 95 ALA A N 1
ATOM 724 C CA . ALA A 1 95 ? 5.964 1.117 3.175 1.00 92.25 95 ALA A CA 1
ATOM 725 C C . ALA A 1 95 ? 5.529 2.598 3.186 1.00 92.25 95 ALA A C 1
ATOM 727 O O . ALA A 1 95 ? 5.940 3.327 4.090 1.00 92.25 95 ALA A O 1
ATOM 728 N N . PHE A 1 96 ? 4.752 3.047 2.194 1.00 85.19 96 PHE A N 1
ATOM 729 C CA . PHE A 1 96 ? 4.168 4.394 2.165 1.00 85.19 96 PHE A CA 1
ATOM 730 C C . PHE A 1 96 ? 3.236 4.619 3.374 1.00 85.19 96 PHE A C 1
ATOM 732 O O . PHE A 1 96 ? 3.392 5.638 4.094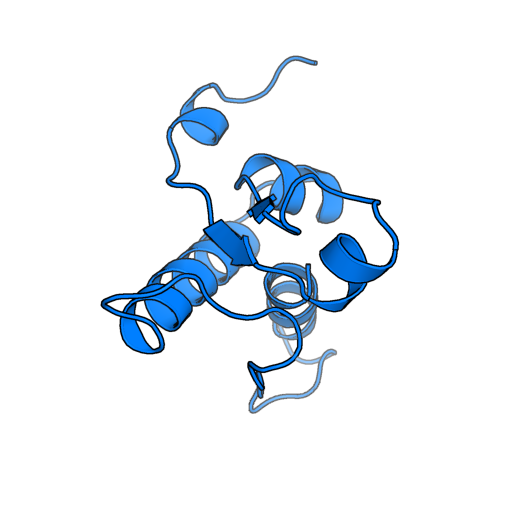 1.00 85.19 96 PHE A O 1
#

Sequence (96 aa):
MRYPAFFDQIESIKLQDPLSNFLGAFENGELEIAYLDCVKQAGHSCPTVAGAYLMALKGLESLYPNALPQRGYVKVEMKDSETHGVTGVICNTVAF

pLDDT: mean 96.67, std 2.16, range [84.12, 98.69]